Protein AF-B5YC05-F1 (afdb_monomer_lite)

Sequence (124 aa):
MWLNPKAYMIEKVINPIFRFLFYSFLILYGYKEKTNIAVFILGNAILLSSISALKGIGIIYFSERQQGTLMYFIVSPRSRLRIIAQKIFFHIINAFITVLIGLTIILTGFKYTIPHINLYLFSY

Radius of gyration: 18.62 Å; chains: 1; bounding box: 39×36×55 Å

Structure (mmCIF, N/CA/C/O backbone):
data_AF-B5YC05-F1
#
_entry.id   AF-B5YC05-F1
#
loop_
_atom_site.group_PDB
_atom_site.id
_atom_site.type_symbol
_atom_site.label_atom_id
_atom_site.label_alt_id
_atom_site.label_comp_id
_atom_site.label_asym_id
_atom_site.label_entity_id
_atom_site.label_seq_id
_atom_site.pdbx_PDB_ins_code
_atom_site.Cartn_x
_atom_site.Cartn_y
_atom_site.Cartn_z
_atom_site.occupancy
_atom_site.B_iso_or_equiv
_atom_site.auth_seq_id
_atom_site.auth_comp_id
_atom_site.auth_asym_id
_atom_site.auth_atom_id
_atom_site.pdbx_PDB_model_num
ATOM 1 N N . MET A 1 1 ? -1.788 13.626 14.120 1.00 50.53 1 MET A N 1
ATOM 2 C CA . MET A 1 1 ? -1.596 13.543 12.648 1.00 50.53 1 MET A CA 1
ATOM 3 C C . MET A 1 1 ? -2.852 13.856 11.823 1.00 50.53 1 MET A C 1
ATOM 5 O O . MET A 1 1 ? -2.724 13.996 10.618 1.00 50.53 1 MET A O 1
ATOM 9 N N . TRP A 1 2 ? -4.042 14.015 12.426 1.00 52.78 2 TRP A N 1
ATOM 10 C CA . TRP A 1 2 ? -5.250 14.469 11.709 1.00 52.78 2 TRP A CA 1
ATOM 11 C C . TRP A 1 2 ? -5.303 15.997 11.494 1.00 52.78 2 TRP A C 1
ATOM 13 O O . TRP A 1 2 ? -6.092 16.481 10.698 1.00 52.78 2 TRP A O 1
ATOM 23 N N . LEU A 1 3 ? -4.416 16.753 12.157 1.00 59.81 3 LEU A N 1
ATOM 24 C CA . LEU A 1 3 ? -4.355 18.219 12.080 1.00 59.81 3 LEU A CA 1
ATOM 25 C C . LEU A 1 3 ? -3.740 18.775 10.782 1.00 59.81 3 LEU A C 1
ATOM 27 O O . LEU A 1 3 ? -3.855 19.966 10.538 1.00 59.81 3 LEU A O 1
ATOM 31 N N . ASN A 1 4 ? -3.107 17.943 9.943 1.00 75.62 4 ASN A N 1
ATOM 32 C CA . ASN A 1 4 ? -2.483 18.388 8.692 1.00 75.62 4 ASN A CA 1
ATOM 33 C C . ASN A 1 4 ? -2.846 17.451 7.526 1.00 75.62 4 ASN A C 1
ATOM 35 O O . ASN A 1 4 ? -2.124 16.479 7.276 1.00 75.62 4 ASN A O 1
ATOM 39 N N . PRO A 1 5 ? -3.930 17.733 6.773 1.00 74.50 5 PRO A N 1
ATOM 40 C CA . PRO A 1 5 ? -4.382 16.881 5.668 1.00 74.50 5 PRO A CA 1
ATOM 41 C C . PRO A 1 5 ? -3.321 16.717 4.569 1.00 74.50 5 PRO A C 1
ATOM 43 O O . PRO A 1 5 ? -3.200 15.642 3.981 1.00 74.50 5 PRO A O 1
ATOM 46 N N . LYS A 1 6 ? -2.475 17.735 4.352 1.00 79.00 6 LYS A N 1
ATOM 47 C CA . LYS A 1 6 ? -1.329 17.659 3.429 1.00 79.00 6 LYS A CA 1
ATOM 48 C C . LYS A 1 6 ? -0.321 16.583 3.847 1.00 79.00 6 LYS A C 1
ATOM 50 O O . LYS A 1 6 ? 0.051 15.741 3.036 1.00 79.00 6 LYS A O 1
ATOM 55 N N . ALA A 1 7 ? 0.080 16.575 5.119 1.00 79.06 7 ALA A N 1
ATOM 56 C CA . ALA A 1 7 ? 1.030 15.594 5.643 1.00 79.06 7 ALA A CA 1
ATOM 57 C C . ALA A 1 7 ? 0.460 14.168 5.571 1.00 79.06 7 ALA A C 1
ATOM 59 O O . ALA A 1 7 ? 1.171 13.224 5.237 1.00 79.06 7 ALA A O 1
ATOM 60 N N . TYR A 1 8 ? -0.846 14.027 5.805 1.00 76.56 8 TYR A N 1
ATOM 61 C CA . TYR A 1 8 ? -1.543 12.752 5.675 1.00 76.56 8 TYR A CA 1
ATOM 62 C C . TYR A 1 8 ? -1.532 12.215 4.235 1.00 76.56 8 TYR A C 1
ATOM 64 O O . TYR A 1 8 ? -1.244 11.036 4.027 1.00 76.56 8 TYR A O 1
ATOM 72 N N . MET A 1 9 ? -1.792 13.068 3.236 1.00 74.88 9 MET A N 1
ATOM 73 C CA . MET A 1 9 ? -1.720 12.676 1.821 1.00 74.88 9 MET A CA 1
ATOM 74 C C . MET A 1 9 ? -0.299 12.271 1.407 1.00 74.88 9 MET A C 1
ATOM 76 O O . MET A 1 9 ? -0.123 11.269 0.712 1.00 74.88 9 MET A O 1
ATOM 80 N N . ILE A 1 10 ? 0.718 12.999 1.878 1.00 82.88 10 ILE A N 1
ATOM 81 C CA . ILE A 1 10 ? 2.125 12.688 1.594 1.00 82.88 10 ILE A CA 1
ATOM 82 C C . ILE A 1 10 ? 2.499 11.299 2.129 1.00 82.88 10 ILE A C 1
ATOM 84 O O . ILE A 1 10 ? 3.036 10.468 1.401 1.00 82.88 10 ILE A O 1
ATOM 88 N N . GLU A 1 11 ? 2.155 11.015 3.381 1.00 80.50 11 GLU A N 1
ATOM 89 C CA . GLU A 1 11 ? 2.452 9.751 4.065 1.00 80.50 11 GLU A CA 1
ATOM 90 C C . GLU A 1 11 ? 1.704 8.537 3.492 1.00 80.50 11 GLU A C 1
ATOM 92 O O . GLU A 1 11 ? 2.245 7.424 3.441 1.00 80.50 11 GLU A O 1
ATOM 97 N N . LYS A 1 12 ? 0.436 8.723 3.104 1.00 77.44 12 LYS A N 1
ATOM 98 C CA . LYS A 1 12 ? -0.422 7.623 2.641 1.00 77.44 12 LYS A CA 1
ATOM 99 C C . LYS A 1 12 ? -0.354 7.348 1.148 1.00 77.44 12 LYS A C 1
ATOM 101 O O . LYS A 1 12 ? -0.655 6.220 0.774 1.00 77.44 12 LYS A O 1
ATOM 106 N N . VAL A 1 13 ? -0.000 8.333 0.324 1.00 78.19 13 VAL A N 1
ATOM 107 C CA . VAL A 1 13 ? -0.075 8.215 -1.140 1.00 78.19 13 VAL A CA 1
ATOM 108 C C . VAL A 1 13 ? 1.281 8.489 -1.780 1.00 78.19 13 VAL A C 1
ATOM 110 O O . VAL A 1 13 ? 1.832 7.612 -2.437 1.00 78.19 13 VAL A O 1
ATOM 113 N N . ILE A 1 14 ? 1.870 9.663 -1.539 1.00 83.62 14 ILE A N 1
ATOM 114 C CA . ILE A 1 14 ? 3.102 10.074 -2.236 1.00 83.62 14 ILE A CA 1
ATOM 115 C C . ILE A 1 14 ? 4.287 9.186 -1.847 1.00 83.62 14 ILE A C 1
ATOM 117 O O . ILE A 1 14 ? 4.963 8.647 -2.714 1.00 83.62 14 ILE A O 1
ATOM 121 N N . ASN A 1 15 ? 4.521 8.993 -0.550 1.00 86.81 15 ASN A N 1
ATOM 122 C CA . ASN A 1 15 ? 5.629 8.191 -0.035 1.00 86.81 15 ASN A CA 1
ATOM 123 C C . ASN A 1 15 ? 5.598 6.725 -0.534 1.00 86.81 15 ASN A C 1
ATOM 125 O O . ASN A 1 15 ? 6.613 6.264 -1.058 1.00 86.81 15 ASN A O 1
ATOM 129 N N . PRO A 1 16 ? 4.475 5.977 -0.444 1.00 84.69 16 PRO A N 1
ATOM 130 C CA . PRO A 1 16 ? 4.423 4.617 -0.983 1.00 84.69 16 PRO A CA 1
ATOM 131 C C . PRO A 1 16 ? 4.612 4.558 -2.504 1.00 84.69 16 PRO A C 1
ATOM 133 O O . PRO A 1 16 ? 5.347 3.691 -2.972 1.00 84.69 16 PRO A O 1
ATOM 136 N N . ILE A 1 17 ? 4.022 5.487 -3.267 1.00 84.06 17 ILE A N 1
ATOM 137 C CA . ILE A 1 17 ? 4.201 5.540 -4.727 1.00 84.06 17 ILE A CA 1
ATOM 138 C C . ILE A 1 17 ? 5.660 5.832 -5.080 1.00 84.06 17 ILE A C 1
ATOM 140 O O . ILE A 1 17 ? 6.234 5.156 -5.928 1.00 84.06 17 ILE A O 1
ATOM 144 N N . PHE A 1 18 ? 6.286 6.792 -4.398 1.00 88.12 18 PHE A N 1
ATOM 145 C CA . PHE A 1 18 ? 7.682 7.146 -4.628 1.00 88.12 18 PHE A CA 1
ATOM 146 C C . PHE A 1 18 ? 8.618 5.966 -4.356 1.00 88.12 18 PHE A C 1
ATOM 148 O O . PHE A 1 18 ? 9.454 5.649 -5.197 1.00 88.12 18 PHE A O 1
ATOM 155 N N . ARG A 1 19 ? 8.447 5.265 -3.225 1.00 87.69 19 ARG A N 1
ATOM 156 C CA . ARG A 1 19 ? 9.237 4.061 -2.908 1.00 87.69 19 ARG A CA 1
ATOM 157 C C . ARG A 1 19 ? 9.063 2.984 -3.973 1.00 87.69 19 ARG A C 1
ATOM 159 O O . ARG A 1 19 ? 10.044 2.403 -4.427 1.00 87.69 19 ARG A O 1
ATOM 166 N N . PHE A 1 20 ? 7.822 2.735 -4.380 1.00 87.12 20 PHE A N 1
ATOM 167 C CA . PHE A 1 20 ? 7.510 1.739 -5.396 1.00 87.12 20 PHE A CA 1
ATOM 168 C C . PHE A 1 20 ? 8.162 2.066 -6.746 1.00 87.12 20 PHE A C 1
ATOM 170 O O . PHE A 1 20 ? 8.809 1.199 -7.338 1.00 87.12 20 PHE A O 1
ATOM 177 N N . LEU A 1 21 ? 8.056 3.318 -7.202 1.00 85.75 21 LEU A N 1
ATOM 178 C CA . LEU A 1 21 ? 8.703 3.786 -8.427 1.00 85.75 21 LEU A CA 1
ATOM 179 C C . LEU A 1 21 ? 10.223 3.694 -8.326 1.00 85.75 21 LEU A C 1
ATOM 181 O O . LEU A 1 21 ? 10.850 3.151 -9.228 1.00 85.75 21 LEU A O 1
ATOM 185 N N . PHE A 1 22 ? 10.804 4.162 -7.222 1.00 88.69 22 PHE A N 1
ATOM 186 C CA . PHE A 1 22 ? 12.246 4.142 -7.002 1.00 88.69 22 PHE A CA 1
ATOM 187 C C . PHE A 1 22 ? 12.823 2.731 -7.152 1.00 88.69 22 PHE A C 1
ATOM 189 O O . PHE A 1 22 ? 13.721 2.522 -7.964 1.00 88.69 22 PHE A O 1
ATOM 196 N N . TYR A 1 23 ? 12.270 1.744 -6.439 1.00 87.31 23 TYR A N 1
ATOM 197 C CA . TYR A 1 23 ? 12.763 0.367 -6.529 1.00 87.31 23 TYR A CA 1
ATOM 198 C C . TYR A 1 23 ? 12.507 -0.266 -7.896 1.00 87.31 23 TYR A C 1
ATOM 200 O O . TYR A 1 23 ? 13.348 -1.010 -8.392 1.00 87.31 23 TYR A O 1
ATOM 208 N N . SER A 1 24 ? 11.387 0.052 -8.541 1.00 84.94 24 SER A N 1
ATOM 209 C CA . SER A 1 24 ? 11.091 -0.495 -9.866 1.00 84.94 24 SER A CA 1
ATOM 210 C C . SER A 1 24 ? 12.005 0.078 -10.951 1.00 84.94 24 SER A C 1
ATOM 212 O O . SER A 1 24 ? 12.465 -0.663 -11.816 1.00 84.94 24 SER A O 1
ATOM 214 N N . PHE A 1 25 ? 12.329 1.373 -10.885 1.00 83.44 25 PHE A N 1
ATOM 215 C CA . PHE A 1 25 ? 13.323 1.987 -11.766 1.00 83.44 25 PHE A CA 1
ATOM 216 C C . PHE A 1 25 ? 14.735 1.486 -11.475 1.00 83.44 25 PHE A C 1
ATOM 218 O O . PHE A 1 25 ? 15.491 1.242 -12.412 1.00 83.44 25 PHE A O 1
ATOM 225 N N . LEU A 1 26 ? 15.083 1.279 -10.203 1.00 86.94 26 LEU A N 1
ATOM 226 C CA . LEU A 1 26 ? 16.353 0.663 -9.823 1.00 86.94 26 LEU A CA 1
ATOM 227 C C . LEU A 1 26 ? 16.488 -0.715 -10.480 1.00 86.94 26 LEU A C 1
ATOM 229 O O . LEU A 1 26 ? 17.521 -1.006 -11.068 1.00 86.94 26 LEU A O 1
ATOM 233 N N . ILE A 1 27 ? 15.433 -1.533 -10.466 1.00 83.38 27 ILE A N 1
ATOM 234 C CA . ILE A 1 27 ? 15.437 -2.844 -11.128 1.00 83.38 27 ILE A CA 1
ATOM 235 C C . ILE A 1 27 ? 15.572 -2.699 -12.650 1.00 83.38 27 ILE A C 1
ATOM 237 O O . ILE A 1 27 ? 16.374 -3.407 -13.254 1.00 83.38 27 ILE A O 1
ATOM 241 N N . LEU A 1 28 ? 14.839 -1.762 -13.260 1.00 77.88 28 LEU A N 1
ATOM 242 C CA . LEU A 1 28 ? 14.874 -1.520 -14.706 1.00 77.88 28 LEU A CA 1
ATOM 243 C C . LEU A 1 28 ? 16.266 -1.114 -15.215 1.00 77.88 28 LEU A C 1
ATOM 245 O O . LEU A 1 28 ? 16.689 -1.587 -16.265 1.00 77.88 28 LEU A O 1
ATOM 249 N N . TYR A 1 29 ? 16.955 -0.225 -14.498 1.00 79.56 29 TYR A N 1
ATOM 250 C CA . TYR A 1 29 ? 18.253 0.309 -14.924 1.00 79.56 29 TYR A CA 1
ATOM 251 C C . TYR A 1 29 ? 19.453 -0.440 -14.330 1.00 79.56 29 TYR A C 1
ATOM 253 O O . TYR A 1 29 ? 20.544 -0.388 -14.891 1.00 79.56 29 TYR A O 1
ATOM 261 N N . GLY A 1 30 ? 19.273 -1.124 -13.200 1.00 80.88 30 GLY A N 1
ATOM 262 C CA . GLY A 1 30 ? 20.337 -1.826 -12.483 1.00 80.88 30 GLY A CA 1
ATOM 263 C C . GLY A 1 30 ? 20.613 -3.239 -12.997 1.00 80.88 30 GLY A C 1
ATOM 264 O O . GLY A 1 30 ? 21.755 -3.691 -12.928 1.00 80.88 30 GLY A O 1
ATOM 265 N N . TYR A 1 31 ? 19.608 -3.938 -13.537 1.00 76.44 31 TYR A N 1
ATOM 266 C CA . TYR A 1 31 ? 19.779 -5.290 -14.079 1.00 76.44 31 TYR A CA 1
ATOM 267 C C . TYR A 1 31 ? 19.964 -5.266 -15.601 1.00 76.44 31 TYR A C 1
ATOM 269 O O . TYR A 1 31 ? 19.161 -4.698 -16.336 1.00 76.44 31 TYR A O 1
ATOM 277 N N . LYS A 1 32 ? 21.032 -5.917 -16.087 1.00 59.72 32 LYS A N 1
ATOM 278 C CA . LYS A 1 32 ? 21.343 -6.021 -17.526 1.00 59.72 32 LYS A CA 1
ATOM 279 C C . LYS A 1 32 ? 20.445 -7.022 -18.265 1.00 59.72 32 LYS A C 1
ATOM 281 O O . LYS A 1 32 ? 20.205 -6.859 -19.460 1.00 59.72 32 LYS A O 1
ATOM 286 N N . GLU A 1 33 ? 19.944 -8.041 -17.569 1.00 65.00 33 GLU A N 1
ATOM 287 C CA . GLU A 1 33 ? 19.079 -9.075 -18.142 1.00 65.00 33 GLU A CA 1
ATOM 288 C C . GLU A 1 33 ? 17.603 -8.686 -18.038 1.00 65.00 33 GLU A C 1
ATOM 290 O O . GLU A 1 33 ? 17.044 -8.530 -16.952 1.00 65.00 33 GLU A O 1
ATOM 295 N N . LYS A 1 34 ? 16.954 -8.533 -19.197 1.00 64.19 34 LYS A N 1
ATOM 296 C CA . LYS A 1 34 ? 15.564 -8.063 -19.296 1.00 64.19 34 LYS A CA 1
ATOM 297 C C . LYS A 1 34 ? 14.509 -9.151 -19.087 1.00 64.19 34 LYS A C 1
ATOM 299 O O . LYS A 1 34 ? 13.328 -8.832 -18.986 1.00 64.19 34 LYS A O 1
ATOM 304 N N . THR A 1 35 ? 14.915 -10.415 -19.016 1.00 62.72 35 THR A N 1
ATOM 305 C CA . THR A 1 35 ? 14.030 -11.590 -19.030 1.00 62.72 35 THR A CA 1
ATOM 306 C C . THR A 1 35 ? 13.108 -11.688 -17.813 1.00 62.72 35 THR A C 1
ATOM 308 O O . THR A 1 35 ? 12.003 -12.194 -17.958 1.00 62.72 35 THR A O 1
ATOM 311 N N . ASN A 1 36 ? 13.490 -11.135 -16.653 1.00 70.19 36 ASN A N 1
ATOM 312 C CA . ASN A 1 36 ? 12.724 -11.284 -15.403 1.00 70.19 36 ASN A CA 1
ATOM 313 C C . ASN A 1 36 ? 12.225 -9.970 -14.777 1.00 70.19 36 ASN A C 1
ATOM 315 O O . ASN A 1 36 ? 11.670 -9.984 -13.678 1.00 70.19 36 ASN A O 1
ATOM 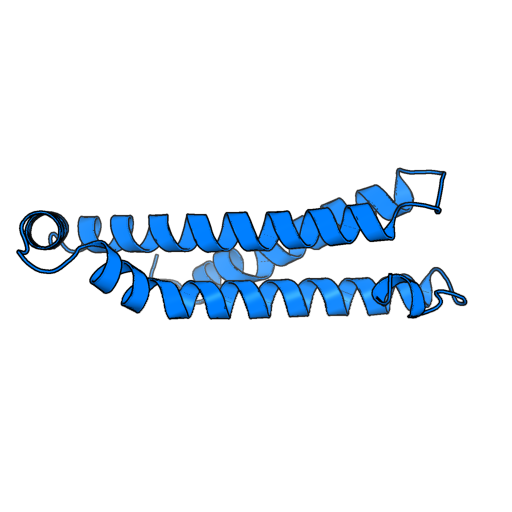319 N N . ILE A 1 37 ? 12.379 -8.826 -15.452 1.00 76.75 37 ILE A N 1
ATOM 320 C CA . ILE A 1 37 ? 12.045 -7.506 -14.881 1.00 76.75 37 ILE A CA 1
ATOM 321 C C . ILE A 1 37 ? 10.570 -7.426 -14.442 1.00 76.75 37 ILE A C 1
ATOM 323 O O . ILE A 1 37 ? 10.266 -6.869 -13.387 1.00 76.75 37 ILE A O 1
ATOM 327 N N . ALA A 1 38 ? 9.654 -8.034 -15.203 1.00 76.06 38 ALA A N 1
ATOM 328 C CA . ALA A 1 38 ? 8.228 -8.053 -14.877 1.00 76.06 38 ALA A CA 1
ATOM 329 C C . ALA A 1 38 ? 7.933 -8.765 -13.543 1.00 76.06 38 ALA A C 1
ATOM 331 O O . ALA A 1 38 ? 7.166 -8.249 -12.730 1.00 76.06 38 ALA A O 1
ATOM 332 N N . VAL A 1 39 ? 8.592 -9.900 -13.280 1.00 78.81 39 VAL A N 1
ATOM 333 C CA . VAL A 1 39 ? 8.426 -10.674 -12.037 1.00 78.81 39 VAL A CA 1
ATOM 334 C C . VAL A 1 39 ? 8.872 -9.853 -10.828 1.00 78.81 39 VAL A C 1
ATOM 336 O O . VAL A 1 39 ? 8.185 -9.815 -9.809 1.00 78.81 39 VAL A O 1
ATOM 339 N N . PHE A 1 40 ? 9.981 -9.123 -10.951 1.00 82.19 40 PHE A N 1
ATOM 340 C CA . PHE A 1 40 ? 10.474 -8.254 -9.883 1.00 82.19 40 PHE A CA 1
ATOM 341 C C . PHE A 1 40 ? 9.547 -7.064 -9.602 1.00 82.19 40 PHE A C 1
ATOM 343 O O . PHE A 1 40 ? 9.318 -6.723 -8.441 1.00 82.19 40 PHE A O 1
ATOM 350 N N . ILE A 1 41 ? 8.972 -6.453 -10.640 1.00 82.25 41 ILE A N 1
ATOM 351 C CA . ILE A 1 41 ? 8.004 -5.354 -10.486 1.00 82.25 41 ILE A CA 1
ATOM 352 C C . ILE A 1 41 ? 6.716 -5.851 -9.826 1.00 82.25 41 ILE A C 1
ATOM 354 O O . ILE A 1 41 ? 6.192 -5.189 -8.928 1.00 82.25 41 ILE A O 1
ATOM 358 N N . LEU A 1 42 ? 6.229 -7.031 -10.218 1.00 83.06 42 LEU A N 1
ATOM 359 C CA . LEU A 1 42 ? 5.084 -7.676 -9.574 1.00 83.06 42 LEU A CA 1
ATOM 360 C C . LEU A 1 42 ? 5.378 -7.999 -8.105 1.00 83.06 42 LEU A C 1
ATOM 362 O O . LEU A 1 42 ? 4.563 -7.690 -7.236 1.00 83.06 42 LEU A O 1
ATOM 366 N N . GLY A 1 43 ? 6.567 -8.527 -7.802 1.00 85.75 43 GLY A N 1
ATOM 367 C CA . GLY A 1 43 ? 7.018 -8.746 -6.427 1.00 85.75 43 GLY A CA 1
ATOM 368 C C . GLY A 1 43 ? 7.021 -7.454 -5.604 1.00 85.75 43 GLY A C 1
ATOM 369 O O . GLY A 1 43 ? 6.519 -7.428 -4.480 1.00 85.75 43 GLY A O 1
ATOM 370 N N . ASN A 1 44 ? 7.495 -6.351 -6.188 1.00 87.69 44 ASN A N 1
ATOM 371 C CA . ASN A 1 44 ? 7.470 -5.035 -5.551 1.00 87.69 44 ASN A CA 1
ATOM 372 C C . ASN A 1 44 ? 6.029 -4.538 -5.300 1.00 87.69 44 ASN A C 1
ATOM 374 O O . ASN A 1 44 ? 5.740 -3.950 -4.256 1.00 87.69 44 ASN A O 1
ATOM 378 N N . ALA A 1 45 ? 5.094 -4.822 -6.211 1.00 86.19 45 ALA A N 1
ATOM 379 C CA . ALA A 1 45 ? 3.684 -4.458 -6.057 1.00 86.19 45 ALA A CA 1
ATOM 380 C C . ALA A 1 45 ? 3.013 -5.253 -4.920 1.00 86.19 45 ALA A C 1
ATOM 382 O O . ALA A 1 45 ? 2.299 -4.680 -4.090 1.00 86.19 45 ALA A O 1
ATOM 383 N N . ILE A 1 46 ? 3.300 -6.557 -4.827 1.00 87.88 46 ILE A N 1
ATOM 384 C CA . ILE A 1 46 ? 2.837 -7.419 -3.729 1.00 87.88 46 ILE A CA 1
ATOM 385 C C . ILE A 1 46 ? 3.401 -6.926 -2.391 1.00 87.88 46 ILE A C 1
ATOM 387 O O . ILE A 1 46 ? 2.647 -6.778 -1.422 1.00 87.88 46 ILE A O 1
ATOM 391 N N . LEU A 1 47 ? 4.696 -6.603 -2.335 1.00 89.88 47 LEU A N 1
ATOM 392 C CA . LEU A 1 47 ? 5.346 -6.082 -1.132 1.00 89.88 47 LEU A CA 1
ATOM 393 C C . LEU A 1 47 ? 4.697 -4.771 -0.664 1.00 89.88 47 LEU A C 1
ATOM 395 O O . LEU A 1 47 ? 4.365 -4.627 0.516 1.00 89.88 47 LEU A O 1
ATOM 399 N N . LEU A 1 48 ? 4.448 -3.840 -1.590 1.00 87.94 48 LEU A N 1
ATOM 400 C CA . LEU A 1 48 ? 3.784 -2.571 -1.297 1.00 87.94 48 LEU A CA 1
ATOM 401 C C . LEU A 1 48 ? 2.382 -2.775 -0.707 1.00 87.94 48 LEU A C 1
ATOM 403 O O . LEU A 1 48 ? 2.028 -2.132 0.290 1.00 87.94 48 LEU A O 1
ATOM 407 N N . SER A 1 49 ? 1.591 -3.671 -1.306 1.00 87.62 49 SER A N 1
ATOM 408 C CA . SER A 1 49 ? 0.235 -3.982 -0.841 1.00 87.62 49 SER A CA 1
ATOM 409 C C . SER A 1 49 ? 0.246 -4.571 0.575 1.00 87.62 49 SER A C 1
ATOM 411 O O . SER A 1 49 ? -0.508 -4.121 1.442 1.00 87.62 49 SER A O 1
ATOM 413 N N . SER A 1 50 ? 1.186 -5.481 0.846 1.00 89.19 50 SER A N 1
ATOM 414 C CA . SER A 1 50 ? 1.341 -6.163 2.133 1.00 89.19 50 SER A CA 1
ATOM 415 C C . SER A 1 50 ? 1.722 -5.186 3.244 1.00 89.19 50 SER A C 1
ATOM 417 O O . SER A 1 50 ? 1.065 -5.128 4.285 1.00 89.19 50 SER A O 1
ATOM 419 N N . ILE A 1 51 ? 2.737 -4.348 3.004 1.00 88.44 51 ILE A N 1
ATOM 420 C CA . ILE A 1 51 ? 3.169 -3.321 3.962 1.00 88.44 51 ILE A CA 1
ATOM 421 C C . ILE A 1 51 ? 2.038 -2.322 4.231 1.00 88.44 51 ILE A C 1
ATOM 423 O O . ILE A 1 51 ? 1.826 -1.917 5.375 1.00 88.44 51 ILE A O 1
ATOM 427 N N . SER A 1 52 ? 1.282 -1.933 3.203 1.00 86.25 52 SER A N 1
ATOM 428 C CA . SER A 1 52 ? 0.170 -0.987 3.351 1.00 86.25 52 SER A CA 1
ATOM 429 C C . SER A 1 52 ? -0.974 -1.560 4.190 1.00 86.25 52 SER A C 1
ATOM 431 O O . SER A 1 52 ? -1.506 -0.856 5.053 1.00 86.25 52 SER A O 1
ATOM 433 N N . ALA A 1 53 ? -1.314 -2.838 3.994 1.00 85.25 53 ALA A N 1
ATOM 434 C CA . ALA A 1 53 ? -2.316 -3.535 4.795 1.00 85.25 53 ALA A CA 1
ATOM 435 C C . ALA A 1 53 ? -1.878 -3.663 6.265 1.00 85.25 53 ALA A C 1
ATOM 437 O O . ALA A 1 53 ? -2.629 -3.279 7.165 1.00 85.25 53 ALA A O 1
ATOM 438 N N . LEU A 1 54 ? -0.638 -4.102 6.514 1.00 88.62 54 LEU A N 1
ATOM 439 C CA . LEU A 1 54 ? -0.071 -4.211 7.865 1.00 88.62 54 LEU A CA 1
ATOM 440 C C . LEU A 1 54 ? -0.021 -2.855 8.578 1.00 88.62 54 LEU A C 1
ATOM 442 O O . LEU A 1 54 ? -0.433 -2.739 9.735 1.00 88.62 54 LEU A O 1
ATOM 446 N N . LYS A 1 55 ? 0.406 -1.798 7.876 1.00 87.25 55 LYS A N 1
ATOM 447 C CA . LYS A 1 55 ? 0.394 -0.430 8.413 1.00 87.25 55 LYS A CA 1
ATOM 448 C C . LYS A 1 55 ? -1.029 0.022 8.750 1.00 87.25 55 LYS A C 1
ATOM 450 O O . LYS A 1 55 ? -1.228 0.708 9.749 1.00 87.25 55 LYS A O 1
ATOM 455 N N . GLY A 1 56 ? -2.025 -0.385 7.960 1.00 86.25 56 GLY A N 1
ATOM 456 C CA . GLY A 1 56 ? -3.441 -0.152 8.247 1.00 86.25 56 GLY A CA 1
ATOM 457 C C . GLY A 1 56 ? -3.875 -0.731 9.593 1.00 86.25 56 GLY A C 1
ATOM 458 O O . GLY A 1 56 ? -4.466 -0.014 10.397 1.00 86.25 56 GLY A O 1
ATOM 459 N N . ILE A 1 57 ? -3.500 -1.981 9.881 1.00 87.25 57 ILE A N 1
ATOM 460 C CA . ILE A 1 57 ? -3.757 -2.624 11.181 1.00 87.25 57 ILE A CA 1
ATOM 461 C C . ILE A 1 57 ? -3.097 -1.833 12.311 1.00 87.25 57 ILE A C 1
ATOM 463 O O . ILE A 1 57 ? -3.752 -1.503 13.298 1.00 87.25 57 ILE A O 1
ATOM 467 N N . GLY A 1 58 ? -1.818 -1.484 12.150 1.00 89.06 58 GLY A N 1
ATOM 468 C CA . GLY A 1 58 ? -1.077 -0.712 13.148 1.00 89.06 58 GLY A CA 1
ATOM 469 C C . GLY A 1 58 ? -1.731 0.637 13.460 1.00 89.06 58 GLY A C 1
ATOM 470 O O . GLY A 1 58 ? -1.856 1.005 14.626 1.00 89.06 58 GLY A O 1
ATOM 471 N N . ILE A 1 59 ? -2.221 1.343 12.435 1.00 86.62 59 ILE A N 1
ATOM 472 C CA . ILE A 1 59 ? -2.935 2.618 12.598 1.00 86.62 59 ILE A CA 1
ATOM 473 C C . ILE A 1 59 ? -4.236 2.434 13.385 1.00 86.62 59 ILE A C 1
ATOM 475 O O . ILE A 1 59 ? -4.544 3.284 14.217 1.00 86.62 59 ILE A O 1
ATOM 479 N N . ILE A 1 60 ? -4.978 1.344 13.168 1.00 87.06 60 ILE A N 1
ATOM 480 C CA . ILE A 1 60 ? -6.208 1.061 13.924 1.00 87.06 60 ILE A CA 1
ATOM 481 C C . ILE A 1 60 ? -5.881 0.921 15.413 1.00 87.06 60 ILE A C 1
ATOM 483 O O . ILE A 1 60 ? -6.449 1.642 16.227 1.00 87.06 60 ILE A O 1
ATOM 487 N N . TYR A 1 61 ? -4.913 0.075 15.772 1.00 87.56 61 TYR A N 1
ATOM 488 C CA . TYR A 1 61 ? -4.505 -0.093 17.173 1.00 87.56 61 TYR A CA 1
ATOM 489 C C . TYR A 1 61 ? -3.977 1.200 17.792 1.00 87.56 61 TYR A C 1
ATOM 491 O O . TYR A 1 61 ? -4.288 1.522 18.938 1.00 87.56 61 TYR A O 1
ATOM 499 N N . PHE A 1 62 ? -3.191 1.961 17.033 1.00 87.94 62 PHE A N 1
ATOM 500 C CA . PHE A 1 62 ? -2.671 3.240 17.491 1.00 87.94 62 PHE A CA 1
ATOM 501 C C . PHE A 1 62 ? -3.791 4.263 17.720 1.00 87.94 62 PHE A C 1
ATOM 503 O O . PHE A 1 62 ? -3.761 4.987 18.711 1.00 87.94 62 PHE A O 1
ATOM 510 N N . SER A 1 63 ? -4.806 4.282 16.853 1.00 85.56 63 SER A N 1
ATOM 511 C CA . SER A 1 63 ? -5.995 5.124 17.006 1.00 85.56 63 SER A CA 1
ATOM 512 C C . SER A 1 63 ? -6.795 4.749 18.253 1.00 85.56 63 SER A C 1
ATOM 514 O O . SER A 1 63 ? -7.124 5.630 19.039 1.00 85.56 63 SER A O 1
ATOM 516 N N . GLU A 1 64 ? -7.053 3.457 18.479 1.00 86.88 64 GLU A N 1
ATOM 517 C CA . GLU A 1 64 ? -7.741 2.976 19.690 1.00 86.88 64 GLU A CA 1
ATOM 518 C C . GLU A 1 64 ? -6.951 3.317 20.963 1.00 86.88 64 GLU A C 1
ATOM 520 O O . GLU A 1 64 ? -7.527 3.667 21.994 1.00 86.88 64 GLU A O 1
ATOM 525 N N . ARG A 1 65 ? -5.611 3.262 20.901 1.00 87.75 65 ARG A N 1
ATOM 526 C CA . ARG A 1 65 ? -4.743 3.679 22.010 1.00 87.75 65 ARG A CA 1
ATOM 527 C C . ARG A 1 65 ? -4.863 5.175 22.289 1.00 87.75 65 ARG A C 1
ATOM 529 O O . ARG A 1 65 ? -4.997 5.553 23.446 1.00 87.75 65 ARG A O 1
ATOM 536 N N . GLN A 1 66 ? -4.809 6.018 21.256 1.00 87.00 66 GLN A N 1
ATOM 537 C CA . GLN A 1 66 ? -4.911 7.473 21.422 1.00 87.00 66 GLN A CA 1
ATOM 538 C C . GLN A 1 66 ? -6.279 7.918 21.938 1.00 87.00 66 GLN A C 1
ATOM 540 O O . GLN A 1 66 ? -6.362 8.894 22.672 1.00 87.00 66 GLN A O 1
ATOM 545 N N . GLN A 1 67 ? -7.338 7.201 21.570 1.00 86.50 67 GLN A N 1
ATOM 546 C CA . GLN A 1 67 ? -8.704 7.494 22.004 1.00 86.50 67 GLN A CA 1
ATOM 547 C C . GLN A 1 67 ? -9.021 6.935 23.401 1.00 86.50 67 GLN A C 1
ATOM 549 O O . GLN A 1 67 ? -10.110 7.170 23.915 1.00 86.50 67 GLN A O 1
ATOM 554 N N . GLY A 1 68 ? -8.105 6.177 24.020 1.00 87.19 68 GLY A N 1
ATOM 555 C CA . GLY A 1 68 ? -8.342 5.513 25.307 1.00 87.19 68 GLY A CA 1
ATOM 556 C C . GLY A 1 68 ? -9.328 4.338 25.235 1.00 87.19 68 GLY A C 1
ATOM 557 O O . GLY A 1 68 ? -9.658 3.744 26.259 1.00 87.19 68 GLY A O 1
ATOM 558 N N . THR A 1 69 ? -9.781 3.958 24.038 1.00 86.25 69 THR A N 1
ATOM 559 C CA . THR A 1 69 ? -10.772 2.895 23.814 1.00 86.25 69 THR A CA 1
ATOM 560 C C . THR A 1 69 ? -10.151 1.508 23.699 1.00 86.25 69 THR A C 1
ATOM 562 O O . THR A 1 69 ? -10.866 0.506 23.710 1.00 86.25 69 THR A O 1
ATOM 565 N N . LEU A 1 70 ? -8.819 1.420 23.650 1.00 84.50 70 LEU A N 1
ATOM 566 C CA . LEU A 1 70 ? -8.102 0.158 23.484 1.00 84.50 70 LEU A CA 1
ATOM 567 C C . LEU A 1 70 ? -8.462 -0.887 24.554 1.00 84.50 70 LEU A C 1
ATOM 569 O O . LEU A 1 70 ? -8.617 -2.062 24.229 1.00 84.50 70 LEU A O 1
ATOM 573 N N . MET A 1 71 ? -8.638 -0.477 25.814 1.00 84.25 71 MET A N 1
ATOM 574 C CA . MET A 1 71 ? -9.014 -1.401 26.890 1.00 84.25 71 MET A CA 1
ATOM 575 C C . MET A 1 71 ? -10.421 -1.970 26.672 1.00 84.25 71 MET A C 1
ATOM 577 O O . MET A 1 71 ? -10.615 -3.180 26.760 1.00 84.25 71 MET A O 1
ATOM 581 N N . TYR A 1 72 ? -11.380 -1.127 26.278 1.00 81.44 72 TYR A N 1
ATOM 582 C CA . TYR A 1 72 ? -12.732 -1.563 25.919 1.00 81.44 72 TYR A CA 1
ATOM 583 C C . TYR A 1 72 ? -12.732 -2.498 24.708 1.00 81.44 72 TYR A C 1
ATOM 585 O O . TYR A 1 72 ? -13.455 -3.491 24.686 1.00 81.44 72 TYR A O 1
ATOM 593 N N . PHE A 1 73 ? -11.878 -2.227 23.722 1.00 81.75 73 PHE A N 1
ATOM 594 C CA . PHE A 1 73 ? -11.701 -3.079 22.552 1.00 81.75 73 PHE A CA 1
ATOM 595 C C . PHE A 1 73 ? -11.169 -4.479 22.919 1.00 81.75 73 PHE A C 1
ATOM 597 O O . PHE A 1 73 ? -11.652 -5.481 22.386 1.00 81.75 73 PHE A O 1
ATOM 604 N N . ILE A 1 74 ? -10.213 -4.567 23.853 1.00 83.12 74 ILE A N 1
ATOM 605 C CA . ILE A 1 74 ? -9.623 -5.837 24.313 1.00 83.12 74 ILE A CA 1
ATOM 606 C C . ILE A 1 74 ? -10.612 -6.652 25.155 1.00 83.12 74 ILE A C 1
ATOM 608 O O . ILE A 1 74 ? -10.666 -7.873 25.001 1.00 83.12 74 ILE A O 1
ATOM 612 N N . VAL A 1 75 ? -11.369 -5.981 26.029 1.00 85.94 75 VAL A N 1
ATOM 613 C CA . VAL A 1 75 ? -12.289 -6.603 26.998 1.00 85.94 75 VAL A CA 1
ATOM 614 C C . VAL A 1 75 ? -13.651 -6.942 26.376 1.00 85.94 75 VAL A C 1
ATOM 616 O O . VAL A 1 75 ? -14.402 -7.733 26.942 1.00 85.94 75 VAL A O 1
ATOM 619 N N . SER A 1 76 ? -13.992 -6.388 25.205 1.00 82.31 76 SER A N 1
ATOM 620 C CA . SER A 1 76 ? -15.307 -6.623 24.599 1.00 82.31 76 SER A CA 1
ATOM 621 C C . SER A 1 76 ? -15.571 -8.119 24.326 1.00 82.31 76 SER A C 1
ATOM 623 O O . SER A 1 76 ? -14.697 -8.812 23.799 1.00 82.31 76 SER A O 1
ATOM 625 N N . PRO A 1 77 ? -16.793 -8.623 24.597 1.00 76.19 77 PRO A N 1
ATOM 626 C CA . PRO A 1 77 ? -17.162 -10.023 24.356 1.00 76.19 77 PRO A CA 1
ATOM 627 C C . PRO A 1 77 ? -17.353 -10.340 22.863 1.00 76.19 77 PRO A C 1
ATOM 629 O O . PRO A 1 77 ? -17.545 -11.491 22.473 1.00 76.19 77 PRO A O 1
ATOM 632 N N . ARG A 1 78 ? -17.325 -9.318 21.999 1.00 77.75 78 ARG A N 1
ATOM 633 C CA . ARG A 1 78 ? -17.468 -9.471 20.552 1.00 77.75 78 ARG A CA 1
ATOM 634 C C . ARG A 1 78 ? -16.150 -9.963 19.958 1.00 77.75 78 ARG A C 1
ATOM 636 O O . ARG A 1 78 ? -15.072 -9.522 20.340 1.00 77.75 78 ARG A O 1
ATOM 643 N N . SER A 1 79 ? -16.231 -10.836 18.953 1.00 80.94 79 SER A N 1
ATOM 644 C CA . SER A 1 79 ? -15.052 -11.347 18.245 1.00 80.94 79 SER A CA 1
ATOM 645 C C . SER A 1 79 ? -14.161 -10.197 17.744 1.00 80.94 79 SER A C 1
ATOM 647 O O . SER A 1 79 ? -14.545 -9.474 16.816 1.00 80.94 79 SER A O 1
ATOM 649 N N . ARG A 1 80 ? -12.962 -10.060 18.325 1.00 81.56 80 ARG A N 1
ATOM 650 C CA . ARG A 1 80 ? -11.978 -9.003 18.012 1.00 81.56 80 ARG A CA 1
ATOM 651 C C . ARG A 1 80 ? -11.683 -8.910 16.515 1.00 81.56 80 ARG A C 1
ATOM 653 O O . ARG A 1 80 ? -11.688 -7.824 15.942 1.00 81.56 80 ARG A O 1
ATOM 660 N N . LEU A 1 81 ? -11.543 -10.066 15.863 1.00 79.25 81 LEU A N 1
ATOM 661 C CA . LEU A 1 81 ? -11.312 -10.172 14.421 1.00 79.25 81 LEU A CA 1
ATOM 662 C C . LEU A 1 81 ? -12.414 -9.505 13.593 1.00 79.25 81 LEU A C 1
ATOM 664 O O . LEU A 1 81 ? -12.112 -8.839 12.611 1.00 79.25 81 LEU A O 1
ATOM 668 N N . ARG A 1 82 ? -13.682 -9.613 14.005 1.00 82.81 82 ARG A N 1
ATOM 669 C CA . ARG A 1 82 ? -14.806 -9.003 13.280 1.00 82.81 82 ARG A CA 1
ATOM 670 C C . ARG A 1 82 ? -14.784 -7.477 13.372 1.00 82.81 82 ARG A C 1
ATOM 672 O O . ARG A 1 82 ? -15.120 -6.819 12.395 1.00 82.81 82 ARG A O 1
ATOM 679 N N . ILE A 1 83 ? -14.368 -6.913 14.507 1.00 82.88 83 ILE A N 1
ATOM 680 C CA . ILE A 1 83 ? -14.252 -5.454 14.665 1.00 82.88 83 ILE A CA 1
ATOM 681 C C . ILE A 1 83 ? -13.084 -4.926 13.818 1.00 82.88 83 ILE A C 1
ATOM 683 O O . ILE A 1 83 ? -13.230 -3.926 13.116 1.00 82.88 83 ILE A O 1
ATOM 687 N N . ILE A 1 84 ? -11.945 -5.627 13.823 1.00 84.06 84 ILE A N 1
ATOM 688 C CA . ILE A 1 84 ? -10.785 -5.266 12.991 1.00 84.06 84 ILE A CA 1
ATOM 689 C C . ILE A 1 84 ? -11.131 -5.387 11.511 1.00 84.06 84 ILE A C 1
ATOM 691 O O . ILE A 1 84 ? -10.833 -4.470 10.756 1.00 84.06 84 ILE A O 1
ATOM 695 N N . ALA A 1 85 ? -11.799 -6.466 11.098 1.00 85.44 85 ALA A N 1
ATOM 696 C CA . ALA A 1 85 ? -12.190 -6.693 9.708 1.00 85.44 85 ALA A CA 1
ATOM 697 C C . ALA A 1 85 ? -13.061 -5.553 9.154 1.00 85.44 85 ALA A C 1
ATOM 699 O O . ALA A 1 85 ? -12.874 -5.124 8.019 1.00 85.44 85 ALA A O 1
ATOM 700 N N . GLN A 1 86 ? -13.965 -5.007 9.971 1.00 85.56 86 GLN A N 1
ATOM 701 C CA . GLN A 1 86 ? -14.787 -3.859 9.583 1.00 85.56 86 GLN A CA 1
ATOM 702 C C . GLN A 1 86 ? -13.955 -2.579 9.427 1.00 85.56 86 GLN A C 1
ATOM 704 O O . GLN A 1 86 ? -14.140 -1.833 8.469 1.00 85.56 86 GLN A O 1
ATOM 709 N N . LYS A 1 87 ? -13.007 -2.328 10.339 1.00 84.56 87 LYS A N 1
ATOM 710 C CA . LYS A 1 87 ? -12.168 -1.118 10.318 1.00 84.56 87 LYS A CA 1
ATOM 711 C C . LYS A 1 87 ? -11.082 -1.167 9.239 1.00 84.56 87 LYS A C 1
ATOM 713 O O . LYS A 1 87 ? -10.765 -0.147 8.633 1.00 84.56 87 LYS A O 1
ATOM 718 N N . ILE A 1 88 ? -10.518 -2.344 8.971 1.00 88.25 88 ILE A N 1
ATOM 719 C CA . ILE A 1 88 ? -9.415 -2.522 8.021 1.00 88.25 88 ILE A CA 1
ATOM 720 C C . ILE A 1 88 ? -9.874 -2.462 6.562 1.00 88.25 88 ILE A C 1
ATOM 722 O O . ILE A 1 88 ? -9.067 -2.156 5.689 1.00 88.25 88 ILE A O 1
ATOM 726 N N . PHE A 1 89 ? -11.159 -2.699 6.288 1.00 86.06 89 PHE A N 1
ATOM 727 C CA . PHE A 1 89 ? -11.718 -2.720 4.936 1.00 86.06 89 PHE A CA 1
ATOM 728 C C . PHE A 1 89 ? -11.336 -1.476 4.113 1.00 86.06 89 PHE A C 1
ATOM 730 O O . PHE A 1 89 ? -10.826 -1.589 2.999 1.00 86.06 89 PHE A O 1
ATOM 737 N N . PHE A 1 90 ? -11.451 -0.284 4.705 1.00 84.31 90 PHE A N 1
ATOM 738 C CA . PHE A 1 90 ? -11.055 0.967 4.049 1.00 84.31 90 PHE A CA 1
ATOM 739 C C . PHE A 1 90 ? -9.544 1.080 3.808 1.00 84.31 90 PHE A C 1
ATOM 741 O O . PHE A 1 90 ? -9.110 1.673 2.820 1.00 84.31 90 PHE A O 1
ATOM 748 N N . HIS A 1 91 ? -8.721 0.497 4.682 1.00 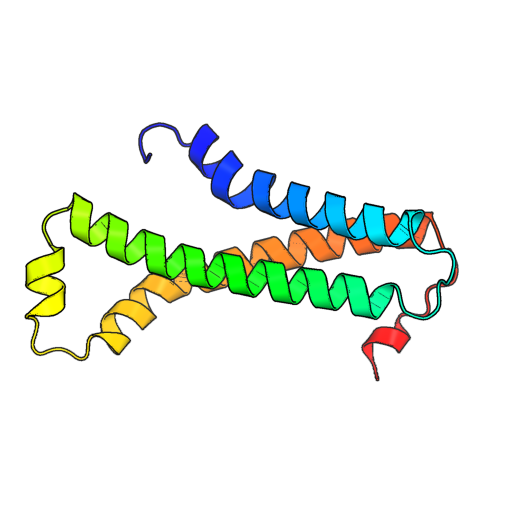84.88 91 HIS A N 1
ATOM 749 C CA . HIS A 1 91 ? -7.272 0.460 4.489 1.00 84.88 91 HIS A CA 1
ATOM 750 C C . HIS A 1 91 ? -6.872 -0.482 3.349 1.00 84.88 91 HIS A C 1
ATOM 752 O O . HIS A 1 91 ? -5.951 -0.151 2.605 1.00 84.88 91 HIS A O 1
ATOM 758 N N . ILE A 1 92 ? -7.583 -1.603 3.181 1.00 86.69 92 ILE A N 1
ATOM 759 C CA . ILE A 1 92 ? -7.382 -2.542 2.069 1.00 86.69 92 ILE A CA 1
ATOM 760 C C . ILE A 1 92 ? -7.722 -1.865 0.740 1.00 86.69 92 ILE A C 1
ATOM 762 O O . ILE A 1 92 ? -6.904 -1.890 -0.175 1.00 86.69 92 ILE A O 1
ATOM 766 N N . ILE A 1 93 ? -8.872 -1.188 0.651 1.00 87.62 93 ILE A N 1
ATOM 767 C CA . ILE A 1 93 ? -9.261 -0.438 -0.555 1.00 87.62 93 ILE A CA 1
ATOM 768 C C . ILE A 1 93 ? -8.209 0.621 -0.895 1.00 87.62 93 ILE A C 1
ATOM 770 O O . ILE A 1 93 ? -7.775 0.728 -2.040 1.00 87.62 93 ILE A O 1
ATOM 774 N N . ASN A 1 94 ? -7.743 1.377 0.100 1.00 84.06 94 ASN A N 1
ATOM 775 C CA . ASN A 1 94 ? -6.723 2.395 -0.127 1.00 84.06 94 ASN A CA 1
ATOM 776 C C . ASN A 1 94 ? -5.388 1.789 -0.602 1.00 84.06 94 ASN A C 1
ATOM 778 O O . ASN A 1 94 ? -4.736 2.348 -1.483 1.00 84.06 94 ASN A O 1
ATOM 782 N N . ALA A 1 95 ? -4.982 0.644 -0.044 1.00 84.75 95 ALA A N 1
ATOM 783 C CA . ALA A 1 95 ? -3.794 -0.080 -0.493 1.00 84.75 95 ALA A CA 1
ATOM 784 C C . ALA A 1 95 ? -3.942 -0.559 -1.945 1.00 84.75 95 ALA A C 1
ATOM 786 O O . ALA A 1 95 ? -3.028 -0.370 -2.745 1.00 84.75 95 ALA A O 1
ATOM 787 N N . PHE A 1 96 ? -5.109 -1.100 -2.297 1.00 86.88 96 PHE A N 1
ATOM 788 C CA . PHE A 1 96 ? -5.422 -1.556 -3.648 1.00 86.88 96 PHE A CA 1
ATOM 789 C C . PHE A 1 96 ? -5.343 -0.417 -4.674 1.00 86.88 96 PHE A C 1
ATOM 791 O O . PHE A 1 96 ? -4.635 -0.535 -5.671 1.00 86.88 96 PHE A O 1
ATOM 798 N N . ILE A 1 97 ? -5.976 0.725 -4.387 1.00 87.25 97 ILE A N 1
ATOM 799 C CA . ILE A 1 97 ? -5.925 1.915 -5.252 1.00 87.25 97 ILE A CA 1
ATOM 800 C C . ILE A 1 97 ? -4.481 2.407 -5.423 1.00 87.25 97 ILE A C 1
ATOM 802 O O . ILE A 1 97 ? -4.060 2.719 -6.533 1.00 87.25 97 ILE A O 1
ATOM 806 N N . THR A 1 98 ? -3.697 2.442 -4.342 1.00 84.94 98 THR A N 1
ATOM 807 C CA . THR A 1 98 ? -2.301 2.908 -4.396 1.00 84.94 98 THR A CA 1
ATOM 808 C C . THR A 1 98 ? -1.435 2.008 -5.282 1.00 84.94 98 THR A C 1
ATOM 810 O O . THR A 1 98 ? -0.624 2.506 -6.062 1.00 84.94 98 THR A O 1
ATOM 813 N N . VAL A 1 99 ? -1.625 0.687 -5.198 1.00 86.19 99 VAL A N 1
ATOM 814 C CA . VAL A 1 99 ? -0.907 -0.294 -6.028 1.00 86.19 99 VAL A CA 1
ATOM 815 C C . VAL A 1 99 ? -1.318 -0.174 -7.495 1.00 86.19 99 VAL A C 1
ATOM 817 O O . VAL A 1 99 ? -0.446 -0.177 -8.360 1.00 86.19 99 VAL A O 1
ATOM 820 N N . LEU A 1 100 ? -2.614 -0.003 -7.781 1.00 87.12 100 LEU A N 1
ATOM 821 C CA . LEU A 1 100 ? -3.101 0.234 -9.142 1.00 87.12 100 LEU A CA 1
ATOM 822 C C . LEU A 1 100 ? -2.473 1.488 -9.754 1.00 87.12 100 LEU A C 1
ATOM 824 O O . LEU A 1 100 ? -1.958 1.430 -10.867 1.00 87.12 100 LEU A O 1
ATOM 828 N N . ILE A 1 101 ? -2.447 2.601 -9.014 1.00 86.38 101 ILE A N 1
ATOM 829 C CA . ILE A 1 101 ? -1.804 3.839 -9.471 1.00 86.38 101 ILE A CA 1
ATOM 830 C C . ILE A 1 101 ? -0.318 3.586 -9.754 1.00 86.38 101 ILE A C 1
ATOM 832 O O . ILE A 1 101 ? 0.159 3.907 -10.840 1.00 86.38 101 ILE A O 1
ATOM 836 N N . GLY A 1 102 ? 0.402 2.944 -8.830 1.00 82.62 102 GLY A N 1
ATOM 837 C CA . GLY A 1 102 ? 1.806 2.587 -9.035 1.00 82.62 102 GLY A CA 1
ATOM 838 C C . GLY A 1 102 ? 2.024 1.770 -10.312 1.00 82.62 102 GLY A C 1
ATOM 839 O O . GLY A 1 102 ? 2.858 2.134 -11.141 1.00 82.62 102 GLY A O 1
ATOM 840 N N . LEU A 1 103 ? 1.253 0.695 -10.498 1.00 83.00 103 LEU A N 1
ATOM 841 C CA . LEU A 1 103 ? 1.347 -0.170 -11.675 1.00 83.00 103 LEU A CA 1
ATOM 842 C C . LEU A 1 103 ? 1.044 0.589 -12.968 1.00 83.00 103 LEU A C 1
ATOM 844 O O . LEU A 1 103 ? 1.784 0.439 -13.936 1.00 83.00 103 LEU A O 1
ATOM 848 N N . THR A 1 104 ? 0.012 1.436 -12.990 1.00 84.00 104 THR A N 1
ATOM 849 C CA . THR A 1 104 ? -0.317 2.230 -14.186 1.00 84.00 104 THR A CA 1
ATOM 850 C C . THR A 1 104 ? 0.817 3.172 -14.588 1.00 84.00 104 THR A C 1
ATOM 852 O O . THR A 1 104 ? 1.144 3.238 -15.770 1.00 84.00 104 THR A O 1
ATOM 855 N N . ILE A 1 105 ? 1.467 3.842 -13.629 1.00 82.69 105 ILE A N 1
ATOM 856 C CA . ILE A 1 105 ? 2.600 4.745 -13.893 1.00 82.69 105 ILE A CA 1
ATOM 857 C C . ILE A 1 105 ? 3.802 3.969 -14.443 1.00 82.69 105 ILE A C 1
ATOM 859 O O . ILE A 1 105 ? 4.477 4.419 -15.366 1.00 82.69 105 ILE A O 1
ATOM 863 N N . ILE A 1 106 ? 4.075 2.784 -13.897 1.00 77.62 106 ILE A N 1
ATOM 864 C CA . ILE A 1 106 ? 5.178 1.952 -14.379 1.00 77.62 106 ILE A CA 1
ATOM 865 C C . ILE A 1 106 ? 4.891 1.418 -15.773 1.00 77.62 106 ILE A C 1
ATOM 867 O O . ILE A 1 106 ? 5.765 1.485 -16.625 1.00 77.62 106 ILE A O 1
ATOM 871 N N . LEU A 1 107 ? 3.688 0.907 -16.035 1.00 76.50 107 LEU A N 1
ATOM 872 C CA . LEU A 1 107 ? 3.334 0.361 -17.345 1.00 76.50 107 LEU A CA 1
ATOM 873 C C . LEU A 1 107 ? 3.419 1.424 -18.446 1.00 76.50 107 LEU A C 1
ATOM 875 O O . LEU A 1 107 ? 3.935 1.141 -19.527 1.00 76.50 107 LEU A O 1
ATOM 879 N N . THR A 1 108 ? 2.967 2.651 -18.174 1.00 75.31 108 THR A N 1
ATOM 880 C CA . THR A 1 108 ? 3.108 3.762 -19.127 1.00 75.31 108 THR A CA 1
ATOM 881 C C . THR A 1 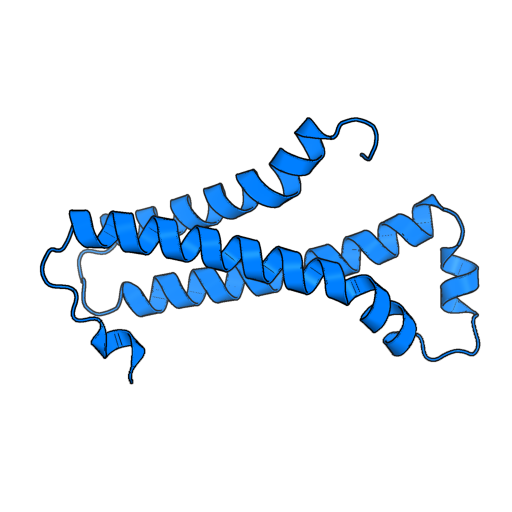108 ? 4.570 4.162 -19.321 1.00 75.31 108 THR A C 1
ATOM 883 O O . THR A 1 108 ? 4.983 4.378 -20.460 1.00 75.31 108 THR A O 1
ATOM 886 N N . GLY A 1 109 ? 5.376 4.172 -18.253 1.00 70.50 109 GLY A N 1
ATOM 887 C CA . GLY A 1 109 ? 6.824 4.390 -18.333 1.00 70.50 109 GLY A CA 1
ATOM 888 C C . GLY A 1 109 ? 7.560 3.303 -19.129 1.00 70.50 109 GLY A C 1
ATOM 889 O O . GLY A 1 109 ? 8.368 3.610 -20.000 1.00 70.50 109 GLY A O 1
ATOM 890 N N . PHE A 1 110 ? 7.232 2.029 -18.903 1.00 67.31 110 PHE A N 1
ATOM 891 C CA . PHE A 1 110 ? 7.829 0.883 -19.598 1.00 67.31 110 PHE A CA 1
ATOM 892 C C . PHE A 1 110 ? 7.474 0.841 -21.079 1.00 67.31 110 PHE A C 1
ATOM 894 O O . PHE A 1 110 ? 8.341 0.536 -21.897 1.00 67.31 110 PHE A O 1
ATOM 901 N N . LYS A 1 111 ? 6.230 1.183 -21.437 1.00 59.22 111 LYS A N 1
ATOM 902 C CA . LYS A 1 111 ? 5.799 1.282 -22.838 1.00 59.22 111 LYS A CA 1
ATOM 903 C C . LYS A 1 111 ? 6.653 2.283 -23.626 1.00 59.22 111 LYS A C 1
ATOM 905 O O . LYS A 1 111 ? 6.903 2.069 -24.807 1.00 59.22 111 LYS A O 1
ATOM 910 N N . TYR A 1 112 ? 7.129 3.340 -22.967 1.00 52.69 112 TYR A N 1
ATOM 911 C CA . TYR A 1 112 ? 8.029 4.331 -23.562 1.00 52.69 112 TYR A CA 1
ATOM 912 C C . TYR A 1 112 ? 9.476 3.834 -23.721 1.00 52.69 112 TYR A C 1
ATOM 914 O O . TYR A 1 112 ? 10.185 4.297 -24.610 1.00 52.69 112 TYR A O 1
ATOM 922 N N . THR A 1 113 ? 9.925 2.888 -22.891 1.00 53.38 113 THR A N 1
ATOM 923 C CA . THR A 1 113 ? 11.302 2.358 -22.907 1.00 53.38 113 THR A CA 1
ATOM 924 C C . THR A 1 113 ? 11.449 1.068 -23.730 1.00 53.38 113 THR A C 1
AT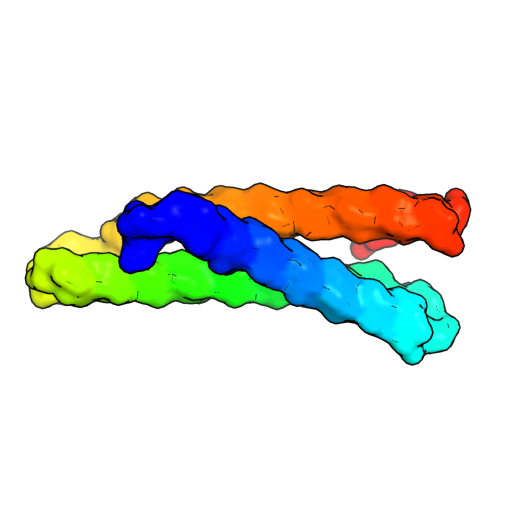OM 926 O O . THR A 1 113 ? 12.541 0.776 -24.217 1.00 53.38 113 THR A O 1
ATOM 929 N N . ILE A 1 114 ? 10.381 0.280 -23.906 1.00 52.19 114 ILE A N 1
ATOM 930 C CA . ILE A 1 114 ? 10.396 -0.983 -24.660 1.00 52.19 114 ILE A CA 1
ATOM 931 C C . ILE A 1 114 ? 9.128 -1.054 -25.538 1.00 52.19 114 ILE A C 1
ATOM 933 O O . ILE A 1 114 ? 8.067 -1.437 -25.044 1.00 52.19 114 ILE A O 1
ATOM 937 N N . PRO A 1 115 ? 9.205 -0.720 -26.843 1.00 49.25 115 PRO A N 1
ATOM 938 C CA . PRO A 1 115 ? 8.029 -0.661 -27.721 1.00 49.25 115 PRO A CA 1
ATOM 939 C C . PRO A 1 115 ? 7.386 -2.032 -28.023 1.00 49.25 115 PRO A C 1
ATOM 941 O O . PRO A 1 115 ? 6.261 -2.078 -28.510 1.00 49.25 115 PRO A O 1
ATOM 944 N N . HIS A 1 116 ? 8.052 -3.145 -27.688 1.00 46.31 116 HIS A N 1
ATOM 945 C CA . HIS A 1 116 ? 7.561 -4.520 -27.865 1.00 46.31 116 HIS A CA 1
ATOM 946 C C . HIS A 1 116 ? 7.410 -5.268 -26.529 1.00 46.31 116 HIS A C 1
ATOM 948 O O . HIS A 1 116 ? 7.969 -6.349 -26.350 1.00 46.31 116 HIS A O 1
ATOM 954 N N . ILE A 1 117 ? 6.663 -4.716 -25.567 1.00 48.56 117 ILE A N 1
ATOM 955 C CA . ILE A 1 117 ? 6.177 -5.529 -24.442 1.00 48.56 117 ILE A CA 1
ATOM 956 C C . ILE A 1 117 ? 4.855 -6.182 -24.852 1.00 48.56 117 ILE A C 1
ATOM 958 O O . ILE A 1 117 ? 3.832 -5.527 -25.050 1.00 48.56 117 ILE A O 1
ATOM 962 N N . ASN A 1 118 ? 4.906 -7.497 -25.046 1.00 46.06 118 ASN A N 1
ATOM 963 C CA . ASN A 1 118 ? 3.736 -8.309 -25.322 1.00 46.06 118 ASN A CA 1
ATOM 964 C C . ASN A 1 118 ? 2.935 -8.418 -24.015 1.00 46.06 118 ASN A C 1
ATOM 966 O O . ASN A 1 118 ? 3.430 -8.979 -23.036 1.00 46.06 118 ASN A O 1
ATOM 970 N N . LEU A 1 119 ? 1.707 -7.890 -23.983 1.00 53.75 119 LEU A N 1
ATOM 971 C CA . LEU A 1 119 ? 0.811 -7.951 -22.813 1.00 53.75 119 LEU A CA 1
ATOM 972 C C . LEU A 1 119 ? 0.514 -9.393 -22.344 1.00 53.75 119 LEU A C 1
ATOM 974 O O . LEU A 1 119 ? -0.012 -9.591 -21.254 1.00 53.75 119 LEU A O 1
ATOM 978 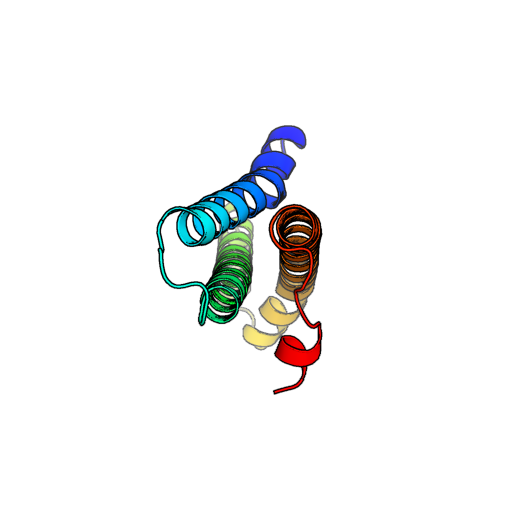N N . TYR A 1 120 ? 0.895 -10.400 -23.130 1.00 46.69 120 TYR 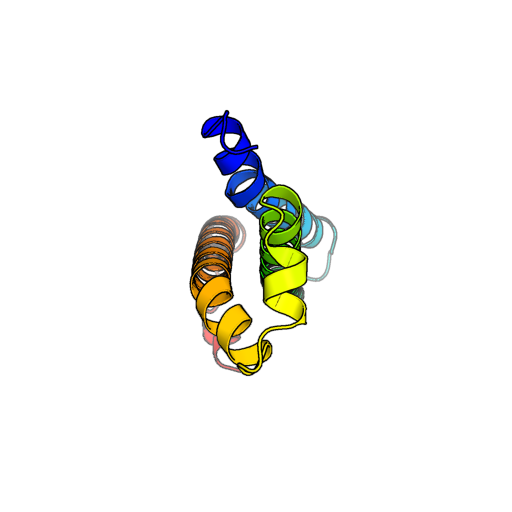A N 1
ATOM 979 C CA . TYR A 1 120 ? 0.737 -11.824 -22.838 1.00 46.69 120 TYR A CA 1
ATOM 980 C C . TYR A 1 120 ? 1.617 -12.351 -21.692 1.00 46.69 120 TYR A C 1
ATOM 982 O O . TYR A 1 120 ? 1.323 -13.427 -21.178 1.00 46.69 120 TYR A O 1
ATOM 990 N N . LEU A 1 121 ? 2.619 -11.598 -21.214 1.00 48.91 121 LEU A N 1
ATOM 991 C CA . LEU A 1 121 ? 3.325 -11.923 -19.959 1.00 48.91 121 LEU A CA 1
ATOM 992 C C . LEU A 1 121 ? 2.437 -11.779 -18.704 1.00 48.91 121 LEU A C 1
ATOM 994 O O . LEU A 1 121 ? 2.844 -12.204 -17.631 1.00 48.91 121 LEU A O 1
ATOM 998 N N . PHE A 1 122 ? 1.229 -11.211 -18.829 1.00 49.34 122 PHE A N 1
ATOM 999 C CA . PHE A 1 122 ? 0.194 -11.236 -17.786 1.00 49.34 122 PHE A CA 1
ATOM 1000 C C . PHE A 1 122 ? -0.748 -12.454 -17.880 1.00 49.34 122 PHE A C 1
ATOM 1002 O O . PHE A 1 122 ? -1.672 -12.553 -17.077 1.00 49.34 122 PHE A O 1
ATOM 1009 N N . SER A 1 123 ? -0.562 -13.351 -18.861 1.00 33.44 123 SER A N 1
ATOM 1010 C CA . SER A 1 123 ? -1.456 -14.500 -19.110 1.00 33.44 123 SER A CA 1
ATOM 1011 C C . SER A 1 123 ? -0.853 -15.879 -18.813 1.00 33.44 123 SER A C 1
ATOM 1013 O O . SER A 1 123 ? -1.508 -16.880 -19.093 1.00 33.44 123 SER A O 1
ATOM 1015 N N . TYR A 1 124 ? 0.354 -15.939 -18.242 1.00 33.34 124 TYR A N 1
ATOM 1016 C CA . TYR A 1 124 ? 0.984 -17.175 -17.767 1.00 33.34 124 TYR A CA 1
ATOM 1017 C C . TYR A 1 124 ? 1.405 -17.050 -16.306 1.00 33.34 124 TYR A C 1
ATOM 1019 O O . TYR A 1 124 ? 1.973 -15.990 -15.957 1.00 33.34 124 TYR A O 1
#

Organism: Dictyoglomus thermophilum (strain ATCC 35947 / DSM 3960 / H-6-12) (NCBI:txid309799)

Foldseek 3Di:
DVVDVPVVCCVLAVVLLVVLVVVLVCLVPVDPDPPCSVVVSVVSLVVQLVVQLVVQLVVVCVVCVVVVNNVVLVPPPDDNVVVSVVSSPVSNVSSVVNSVVSVVVVVVVVCVVDVDDDPCVVVD

Secondary structure (DSSP, 8-state):
-TT-HHHHHIIIIIHHHHHHHHHHHHHHHH-S-GGGHHHHHHHHHHHHHHHHHHHHHHHHHHHHHHTT-HHHHHH-SS-HHHHHHHHHHHHHHHHHHHHHHHHHHHHHHHHHH-TT--GGGG--

pLDDT: mean 78.06, std 13.03, range [33.34, 89.88]